Protein AF-A0A1A8GAD0-F1 (afdb_monomer)

InterPro domains:
  IPR016054 Ly-6 antigen/uPA receptor-like [SM00134] (19-88)
  IPR045860 Snake toxin-like superfamily [G3DSA:2.10.60.10] (18-79)
  IPR045860 Snake toxin-like superfamily [SSF57302] (19-77)

Solvent-accessible surface area (backbone atoms only — not comparable to full-atom values): 5494 Å² total; per-residue (Å²): 114,70,67,61,52,51,51,53,51,51,56,52,50,48,63,74,61,42,57,35,20,32,44,36,74,38,97,71,34,76,44,70,44,62,35,58,89,82,27,69,20,19,26,33,37,72,58,98,90,34,43,34,30,32,65,33,33,65,92,71,59,45,86,87,42,45,66,40,75,50,70,44,63,51,48,65,62,82,69,60,72,67,58,57,51,50,52,52,51,54,55,51,55,63,73,76,104

Organism: NCBI:txid1143690

Mean predicted aligned error: 9.72 Å

Secondary structure (DSSP, 8-state):
-HHHHHHHHHHHHHHHT--EEE-EESS----EEEPPTT--EEEEEEETTEEEEEEE-GGG--TT-EEE-STTTT------HHHHHHHHHHHHHHH--

Radius of gyration: 17.12 Å; Cα contacts (8 Å, |Δi|>4): 150; chains: 1; bounding box: 45×35×42 Å

Structure (mmCIF, N/CA/C/O backbone):
data_AF-A0A1A8GAD0-F1
#
_entry.id   AF-A0A1A8GAD0-F1
#
loop_
_atom_site.group_PDB
_atom_site.id
_atom_site.type_symbol
_atom_site.label_atom_id
_atom_site.label_alt_id
_atom_site.label_comp_id
_atom_site.label_asym_id
_atom_site.label_entity_id
_atom_site.label_seq_id
_atom_site.pdbx_PDB_ins_code
_atom_site.Cartn_x
_atom_site.Cartn_y
_atom_site.Cartn_z
_atom_site.occupancy
_atom_site.B_iso_or_equiv
_atom_site.auth_seq_id
_atom_site.auth_comp_id
_atom_site.auth_asym_id
_atom_site.auth_atom_id
_atom_site.pdbx_PD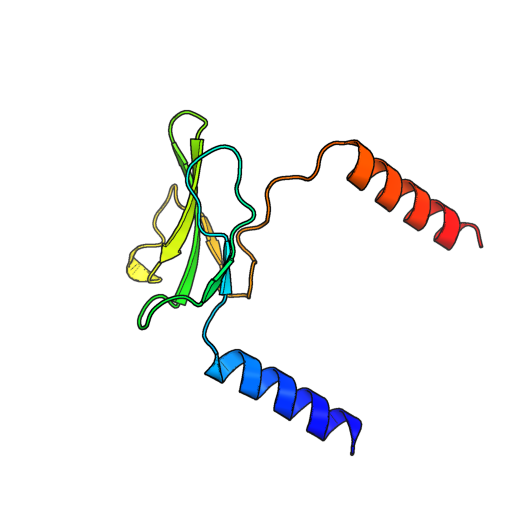B_model_num
ATOM 1 N N . MET A 1 1 ? 24.472 20.134 4.480 1.00 59.19 1 MET A N 1
ATOM 2 C CA . MET A 1 1 ? 25.030 19.122 3.552 1.00 59.19 1 MET A CA 1
ATOM 3 C C . MET A 1 1 ? 24.845 17.685 4.040 1.00 59.19 1 MET A C 1
ATOM 5 O O . MET A 1 1 ? 24.463 16.855 3.232 1.00 59.19 1 MET A O 1
ATOM 9 N N . HIS A 1 2 ? 25.049 17.377 5.330 1.00 60.94 2 HIS A N 1
ATOM 10 C CA . HIS A 1 2 ? 24.932 15.999 5.847 1.00 60.94 2 HIS A CA 1
ATOM 11 C C . HIS A 1 2 ? 23.482 15.460 5.871 1.00 60.94 2 HIS A C 1
ATOM 13 O O . HIS A 1 2 ? 23.231 14.344 5.434 1.00 60.94 2 HIS A O 1
ATOM 19 N N . LEU A 1 3 ? 22.510 16.284 6.291 1.00 68.56 3 LEU A N 1
ATOM 20 C CA . LEU A 1 3 ? 21.079 15.925 6.313 1.00 68.56 3 LEU A CA 1
ATOM 21 C C . LEU A 1 3 ? 20.494 15.683 4.913 1.00 68.56 3 LEU A C 1
ATOM 23 O O . LEU A 1 3 ? 19.748 14.730 4.722 1.00 68.56 3 LEU A O 1
ATOM 27 N N . CYS A 1 4 ? 20.871 16.504 3.926 1.00 72.25 4 CYS A N 1
ATOM 28 C CA . CYS A 1 4 ? 20.418 16.333 2.543 1.00 72.25 4 CYS A CA 1
ATOM 29 C C . CYS A 1 4 ? 20.939 15.023 1.937 1.00 72.25 4 CYS A C 1
ATOM 31 O O . CYS A 1 4 ? 20.199 14.347 1.236 1.00 72.25 4 CYS A O 1
ATOM 33 N N . GLY A 1 5 ? 22.185 14.643 2.246 1.00 73.06 5 GLY A N 1
ATOM 34 C CA . GLY A 1 5 ? 22.752 13.363 1.815 1.00 73.06 5 GLY A CA 1
ATOM 35 C C . GLY A 1 5 ? 22.006 12.163 2.402 1.00 73.06 5 GLY A C 1
ATOM 36 O O . GLY A 1 5 ? 21.663 11.247 1.665 1.00 73.06 5 GLY A O 1
ATOM 37 N N . VAL A 1 6 ? 21.686 12.196 3.702 1.00 75.81 6 VAL A N 1
ATOM 38 C CA . VAL A 1 6 ? 20.914 11.133 4.375 1.00 75.81 6 VAL A CA 1
ATOM 39 C C . VAL A 1 6 ? 19.485 11.037 3.830 1.00 75.81 6 VAL A C 1
ATOM 41 O O . VAL A 1 6 ? 19.016 9.931 3.577 1.00 75.81 6 VAL A O 1
ATOM 44 N N . LEU A 1 7 ? 18.808 12.168 3.589 1.00 73.69 7 LEU A N 1
ATOM 45 C CA . LEU A 1 7 ? 17.462 12.170 3.000 1.00 73.69 7 LEU A CA 1
ATOM 46 C C . LEU A 1 7 ? 17.451 11.560 1.596 1.00 73.69 7 LEU A C 1
ATOM 48 O O . LEU A 1 7 ? 16.590 10.742 1.300 1.00 73.69 7 LEU A O 1
ATOM 52 N N . VAL A 1 8 ? 18.414 11.931 0.749 1.00 72.50 8 VAL A N 1
ATOM 53 C CA . VAL A 1 8 ? 18.544 11.373 -0.605 1.00 72.50 8 VAL A CA 1
ATOM 54 C C . VAL A 1 8 ? 18.845 9.872 -0.554 1.00 72.50 8 VAL A C 1
ATOM 56 O O . VAL A 1 8 ? 18.301 9.108 -1.347 1.00 72.50 8 VAL A O 1
ATOM 59 N N . LEU A 1 9 ? 19.669 9.420 0.396 1.00 69.44 9 LEU A N 1
ATOM 60 C CA . LEU A 1 9 ? 19.958 7.995 0.572 1.00 69.44 9 LEU A CA 1
ATOM 61 C C . LEU A 1 9 ? 18.712 7.204 0.998 1.00 69.44 9 LEU A C 1
ATOM 63 O O . LEU A 1 9 ? 18.467 6.116 0.492 1.00 69.44 9 LEU A O 1
ATOM 67 N N . LEU A 1 10 ? 17.908 7.760 1.907 1.00 66.38 10 LEU A N 1
ATOM 68 C CA . LEU A 1 10 ? 16.671 7.137 2.378 1.00 66.38 10 LEU A CA 1
ATOM 69 C C . LEU A 1 10 ? 15.619 7.054 1.266 1.00 66.38 10 LEU A C 1
ATOM 71 O O . LEU A 1 10 ? 15.039 5.992 1.071 1.00 66.38 10 LEU A O 1
ATOM 75 N N . THR A 1 11 ? 15.407 8.127 0.496 1.00 63.75 11 THR A N 1
ATOM 76 C CA . THR A 1 11 ? 14.418 8.127 -0.597 1.00 63.75 11 THR A CA 1
ATOM 77 C C . THR A 1 11 ? 14.815 7.193 -1.738 1.00 63.75 11 THR A C 1
ATOM 79 O O . THR A 1 11 ? 13.965 6.499 -2.295 1.00 63.75 11 THR A O 1
ATOM 82 N N . THR A 1 12 ? 16.106 7.129 -2.074 1.00 62.59 12 THR A N 1
ATOM 83 C CA . THR A 1 12 ? 16.618 6.208 -3.103 1.00 62.59 12 THR A CA 1
ATOM 84 C C . THR A 1 12 ? 16.577 4.750 -2.655 1.00 62.59 12 THR A C 1
ATOM 86 O O . THR A 1 12 ? 16.222 3.884 -3.453 1.00 62.59 12 THR A O 1
ATOM 89 N N . LEU A 1 13 ? 16.869 4.469 -1.382 1.00 61.25 13 LEU A N 1
ATOM 90 C CA . LEU A 1 13 ? 16.757 3.126 -0.817 1.00 61.25 13 LEU A CA 1
ATOM 91 C C . LEU A 1 13 ? 15.298 2.650 -0.781 1.00 61.25 13 LEU A C 1
ATOM 93 O O . LEU A 1 13 ? 15.034 1.499 -1.118 1.00 61.25 13 LEU A O 1
ATOM 97 N N . SER A 1 14 ? 14.351 3.537 -0.457 1.00 62.34 14 SER A N 1
ATOM 98 C CA . SER A 1 14 ? 12.914 3.248 -0.550 1.00 62.34 14 SER A CA 1
ATOM 99 C C . SER A 1 14 ? 12.491 2.884 -1.976 1.00 62.34 14 SER A C 1
ATOM 101 O O . SER A 1 14 ? 11.805 1.887 -2.168 1.00 62.34 14 SER A O 1
ATOM 103 N N . ALA A 1 15 ? 12.959 3.620 -2.992 1.00 61.81 15 ALA A N 1
ATOM 104 C CA . ALA A 1 15 ? 12.651 3.308 -4.390 1.00 61.81 15 ALA A CA 1
ATOM 105 C C . ALA A 1 15 ? 13.248 1.963 -4.857 1.00 61.81 15 ALA A C 1
ATOM 107 O O . ALA A 1 1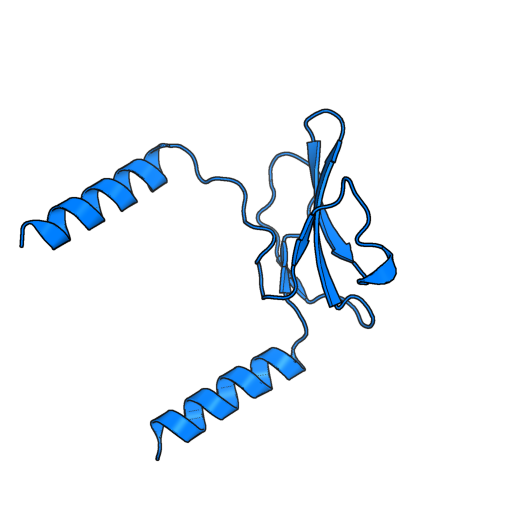5 ? 12.625 1.252 -5.644 1.00 61.81 15 ALA A O 1
ATOM 108 N N . ALA A 1 16 ? 14.433 1.590 -4.362 1.00 63.38 16 ALA A N 1
ATOM 109 C CA . ALA A 1 16 ? 15.087 0.322 -4.697 1.00 63.38 16 ALA A CA 1
ATOM 110 C C . ALA A 1 16 ? 14.408 -0.906 -4.062 1.00 63.38 16 ALA A C 1
ATOM 112 O O . ALA A 1 16 ? 14.533 -2.014 -4.582 1.00 63.38 16 ALA A O 1
ATOM 113 N N . LEU A 1 17 ? 13.697 -0.716 -2.948 1.00 75.75 17 LEU A N 1
ATOM 114 C CA . LEU A 1 17 ? 13.005 -1.777 -2.211 1.00 75.75 17 LEU A CA 1
ATOM 115 C C . LEU A 1 17 ? 11.568 -2.020 -2.693 1.00 75.75 17 LEU A C 1
ATOM 117 O O . LEU A 1 17 ? 10.909 -2.902 -2.148 1.00 75.75 17 LEU A O 1
ATOM 121 N N . GLY A 1 18 ? 11.109 -1.290 -3.716 1.00 87.12 18 GLY A N 1
ATOM 122 C CA . GLY A 1 18 ? 9.766 -1.413 -4.284 1.00 87.12 18 GLY A CA 1
ATOM 123 C C . GLY A 1 18 ? 8.664 -0.833 -3.392 1.00 87.12 18 GLY A C 1
ATOM 124 O O . GLY A 1 18 ? 8.850 -0.615 -2.197 1.00 87.12 18 GLY A O 1
ATOM 125 N N . LEU A 1 19 ? 7.496 -0.589 -3.994 1.00 93.56 19 LEU A N 1
ATOM 126 C CA . LEU A 1 19 ? 6.310 -0.087 -3.297 1.00 93.56 19 LEU A CA 1
ATOM 127 C C . LEU A 1 19 ? 5.863 -1.085 -2.222 1.00 93.56 19 LEU A C 1
ATOM 129 O O . LEU A 1 19 ? 5.748 -2.277 -2.501 1.00 93.56 19 LEU A O 1
ATOM 133 N N . ARG A 1 20 ? 5.583 -0.623 -1.005 1.00 95.00 20 ARG A N 1
ATOM 134 C CA . ARG A 1 20 ? 5.050 -1.460 0.079 1.00 95.00 20 ARG A CA 1
ATOM 135 C C . ARG A 1 20 ? 3.563 -1.210 0.262 1.00 95.00 20 ARG A C 1
ATOM 137 O O . ARG A 1 20 ? 3.153 -0.066 0.386 1.00 95.00 20 ARG A O 1
ATOM 144 N N . CYS A 1 21 ? 2.756 -2.259 0.374 1.00 95.81 21 CYS A N 1
ATOM 145 C CA . CYS A 1 21 ? 1.303 -2.136 0.540 1.00 95.81 21 CYS A CA 1
ATOM 146 C C . CYS A 1 21 ? 0.784 -3.053 1.644 1.00 95.81 21 CYS A C 1
ATOM 148 O O . CYS A 1 21 ? 1.417 -4.058 1.970 1.00 95.81 21 CYS A O 1
ATOM 150 N N . TYR A 1 22 ? -0.396 -2.747 2.189 1.00 95.44 22 TYR A N 1
ATOM 151 C CA . TYR A 1 22 ? -1.147 -3.736 2.960 1.00 95.44 22 TYR A CA 1
ATOM 152 C C . TYR A 1 22 ? -1.709 -4.814 2.025 1.00 95.44 22 TYR A C 1
ATOM 154 O O . TYR A 1 22 ? -2.265 -4.480 0.976 1.00 95.44 22 TYR A O 1
ATOM 162 N N . VAL A 1 23 ? -1.580 -6.089 2.404 1.00 93.75 23 VAL A N 1
ATOM 163 C CA . VAL A 1 23 ? -2.070 -7.245 1.636 1.00 93.75 23 VAL A CA 1
ATOM 164 C C . VAL A 1 23 ? -2.865 -8.172 2.545 1.00 93.75 23 VAL A C 1
ATOM 166 O O . VAL A 1 23 ? -2.373 -8.606 3.586 1.00 93.75 23 VAL A O 1
ATOM 169 N N . CYS A 1 24 ? -4.117 -8.452 2.188 1.00 92.94 24 CYS A N 1
ATOM 170 C CA . CYS A 1 24 ? -5.033 -9.206 3.043 1.00 92.94 24 CYS A CA 1
ATOM 171 C C . CYS A 1 24 ? -6.364 -9.514 2.349 1.00 92.94 24 CYS A C 1
ATOM 173 O O . CYS A 1 24 ? -6.748 -8.882 1.364 1.00 92.94 24 CYS A O 1
ATOM 175 N N . SER A 1 25 ? -7.100 -10.447 2.951 1.00 89.81 25 SER A N 1
ATOM 176 C CA . SER A 1 25 ? -8.517 -10.691 2.702 1.00 89.81 25 SER A CA 1
ATOM 177 C C . SER A 1 25 ? -9.216 -10.869 4.053 1.00 89.81 25 SER A C 1
ATOM 179 O O . SER A 1 25 ? -8.813 -11.721 4.849 1.00 89.81 25 SER A O 1
ATOM 181 N N . GLY A 1 26 ? -10.224 -10.043 4.341 1.00 83.56 26 GLY A N 1
ATOM 182 C CA . GLY A 1 26 ? -10.995 -10.099 5.586 1.00 83.56 26 GLY A CA 1
ATOM 183 C C . GLY A 1 26 ? -10.532 -9.141 6.683 1.00 83.56 26 GLY A C 1
ATOM 184 O O . GLY A 1 26 ? -9.746 -8.227 6.465 1.00 83.56 26 GLY A O 1
ATOM 185 N N . ALA A 1 27 ? -11.047 -9.358 7.895 1.00 71.81 27 ALA A N 1
ATOM 186 C CA . ALA A 1 27 ? -11.026 -8.378 8.987 1.00 71.81 27 ALA A CA 1
ATOM 187 C C . ALA A 1 27 ? -9.640 -8.064 9.590 1.00 71.81 27 ALA A C 1
ATOM 189 O O . ALA A 1 27 ? -9.511 -7.139 10.386 1.00 71.81 27 ALA A O 1
ATOM 190 N N . LYS A 1 28 ? -8.594 -8.837 9.270 1.00 80.19 28 LYS A N 1
ATOM 191 C CA . LYS A 1 28 ? -7.240 -8.624 9.807 1.00 80.19 28 LYS A CA 1
ATOM 192 C C . LYS A 1 28 ? -6.300 -8.141 8.704 1.00 80.19 28 LYS A C 1
ATOM 194 O O . LYS A 1 28 ? -5.505 -8.907 8.167 1.00 80.19 28 LYS A O 1
ATOM 199 N N . CYS A 1 29 ? -6.383 -6.853 8.395 1.00 80.12 29 CYS A N 1
ATOM 200 C CA . CYS A 1 29 ? -5.642 -6.205 7.312 1.00 80.12 29 CYS A CA 1
ATOM 201 C C . CYS A 1 29 ? -4.465 -5.358 7.836 1.00 80.12 29 CYS A C 1
ATOM 203 O O . CYS A 1 29 ? -4.431 -4.143 7.666 1.00 80.12 29 CYS A O 1
ATOM 205 N N . ASN A 1 30 ? -3.488 -6.019 8.472 1.00 84.44 30 ASN A N 1
ATOM 206 C CA . ASN A 1 30 ? -2.259 -5.379 8.977 1.00 84.44 30 ASN A CA 1
ATOM 207 C C . ASN A 1 30 ? -0.971 -5.938 8.350 1.00 84.44 30 ASN A C 1
ATOM 209 O O . ASN A 1 30 ? 0.116 -5.442 8.644 1.00 84.44 30 ASN A O 1
ATOM 213 N N . ASN A 1 31 ? -1.069 -6.978 7.518 1.00 90.69 31 ASN A N 1
ATOM 214 C CA . ASN A 1 31 ? 0.097 -7.550 6.855 1.00 90.69 31 ASN A CA 1
ATOM 215 C C . ASN A 1 31 ? 0.564 -6.603 5.754 1.00 90.69 31 ASN A C 1
ATOM 217 O O . ASN A 1 31 ? -0.251 -6.115 4.973 1.00 90.69 31 ASN A O 1
ATOM 221 N N . THR A 1 32 ? 1.870 -6.363 5.697 1.00 94.44 32 THR A N 1
ATOM 222 C CA . THR A 1 32 ? 2.492 -5.533 4.665 1.00 94.44 32 THR A CA 1
ATOM 223 C C . THR A 1 32 ? 3.435 -6.369 3.832 1.00 94.44 32 THR A C 1
ATOM 225 O O . THR A 1 32 ? 4.213 -7.136 4.400 1.00 94.44 32 THR A O 1
ATOM 228 N N . GLU A 1 33 ? 3.456 -6.143 2.529 1.00 93.81 33 GLU A N 1
ATOM 229 C CA . GLU A 1 33 ? 4.389 -6.800 1.619 1.00 93.81 33 GLU A CA 1
ATOM 230 C C . GLU A 1 33 ? 4.992 -5.776 0.657 1.00 93.81 33 GLU A C 1
ATOM 232 O O . GLU A 1 33 ? 4.384 -4.744 0.361 1.00 93.81 33 GLU A O 1
ATOM 237 N N . THR A 1 34 ? 6.211 -6.049 0.198 1.00 95.81 34 THR A N 1
ATOM 238 C CA . THR A 1 34 ? 6.790 -5.353 -0.952 1.00 95.81 34 THR A CA 1
ATOM 239 C C . THR A 1 34 ? 6.124 -5.887 -2.212 1.00 95.81 34 THR A C 1
ATOM 241 O O . THR A 1 34 ? 6.095 -7.099 -2.430 1.00 95.81 34 THR A O 1
ATOM 244 N N . CYS A 1 35 ? 5.608 -4.993 -3.046 1.00 95.12 35 CYS A N 1
ATOM 245 C CA . CYS A 1 35 ? 4.951 -5.366 -4.281 1.00 95.12 35 CYS A CA 1
ATOM 246 C C . CYS A 1 35 ? 5.911 -6.074 -5.241 1.00 95.12 35 CYS A C 1
ATOM 248 O O . CYS A 1 35 ? 7.069 -5.664 -5.386 1.00 95.12 35 CYS A O 1
ATOM 250 N N . PRO A 1 36 ? 5.439 -7.129 -5.927 1.00 92.88 36 PRO A N 1
ATOM 251 C CA . PRO A 1 36 ? 6.236 -7.793 -6.940 1.00 92.88 36 PRO A CA 1
ATOM 252 C C . PRO A 1 36 ? 6.500 -6.844 -8.120 1.00 92.88 36 PRO A C 1
ATOM 254 O O . PRO A 1 36 ? 5.801 -5.836 -8.288 1.00 92.88 36 PRO A O 1
ATOM 257 N N . PRO A 1 37 ? 7.472 -7.176 -8.989 1.00 89.69 37 PRO A N 1
ATOM 258 C CA . PRO A 1 37 ? 7.686 -6.439 -10.227 1.00 89.69 37 PRO A CA 1
ATOM 259 C C . PRO A 1 37 ? 6.376 -6.238 -11.003 1.00 89.69 37 PRO A C 1
ATOM 261 O O . PRO A 1 37 ? 5.504 -7.107 -10.999 1.00 89.69 37 PRO A O 1
ATOM 264 N N . PHE A 1 38 ? 6.255 -5.097 -11.686 1.00 88.00 38 PHE A N 1
ATOM 265 C CA . PHE A 1 38 ? 5.079 -4.692 -12.477 1.00 88.00 38 PHE A CA 1
ATOM 266 C C . PHE A 1 38 ? 3.812 -4.332 -11.684 1.00 88.00 38 PHE A C 1
ATOM 268 O O . PHE A 1 38 ? 2.819 -3.949 -12.298 1.00 88.00 38 PHE A O 1
ATOM 275 N N . SER A 1 39 ? 3.836 -4.400 -10.350 1.00 94.75 39 SER A N 1
ATOM 276 C CA . SER A 1 39 ? 2.766 -3.863 -9.502 1.00 94.75 39 SER A CA 1
ATOM 277 C C . SER A 1 39 ? 3.190 -2.519 -8.916 1.00 94.75 39 SER A C 1
ATOM 279 O O . SER A 1 39 ? 4.018 -2.465 -8.010 1.00 94.75 39 SER A O 1
ATOM 281 N N . ASP A 1 40 ? 2.646 -1.434 -9.464 1.00 95.00 40 ASP A N 1
ATOM 282 C CA . ASP A 1 40 ? 3.006 -0.051 -9.133 1.00 95.00 40 ASP A CA 1
ATOM 283 C C . ASP A 1 40 ? 1.916 0.692 -8.343 1.00 95.00 40 ASP A C 1
ATOM 285 O O . ASP A 1 40 ? 2.017 1.902 -8.142 1.00 95.00 40 ASP A O 1
ATOM 289 N N . ARG A 1 41 ? 0.865 -0.012 -7.908 1.00 97.19 41 ARG A N 1
ATOM 290 C CA . ARG A 1 41 ? -0.224 0.540 -7.098 1.00 97.19 41 ARG A CA 1
ATOM 291 C C . ARG A 1 41 ? -0.521 -0.346 -5.896 1.00 97.19 41 ARG A C 1
ATOM 293 O O . ARG A 1 41 ? -0.631 -1.565 -6.018 1.00 97.19 41 ARG A O 1
ATOM 300 N N . CYS A 1 42 ? -0.754 0.278 -4.749 1.00 97.31 42 CYS A N 1
ATOM 301 C CA . CYS A 1 42 ? -1.510 -0.338 -3.672 1.00 97.31 42 CYS A CA 1
ATOM 302 C C . CYS A 1 42 ? -2.994 -0.225 -3.984 1.00 97.31 42 CYS A C 1
ATOM 304 O O . CYS A 1 42 ? -3.435 0.810 -4.478 1.00 97.31 42 CYS A O 1
ATOM 306 N N . ALA A 1 43 ? -3.770 -1.245 -3.637 1.00 97.00 43 ALA A N 1
ATOM 307 C CA . ALA A 1 43 ? -5.202 -1.261 -3.869 1.00 97.00 43 ALA A CA 1
ATOM 308 C C . ALA A 1 43 ? -6.001 -1.664 -2.632 1.00 97.00 43 ALA A C 1
ATOM 310 O O . ALA A 1 43 ? -5.502 -2.359 -1.740 1.00 97.00 43 ALA A O 1
ATOM 311 N N . SER A 1 44 ? -7.261 -1.239 -2.616 1.00 95.19 44 SER A N 1
ATOM 312 C CA . SER A 1 44 ? -8.273 -1.619 -1.640 1.00 95.19 44 SER A CA 1
ATOM 313 C C . SER A 1 44 ? -9.624 -1.738 -2.342 1.00 95.19 44 SER A C 1
ATOM 315 O O . SER A 1 44 ? -10.029 -0.842 -3.082 1.00 95.19 44 SER A O 1
ATOM 317 N N . ALA A 1 45 ? -10.331 -2.830 -2.084 1.00 94.19 45 ALA A N 1
ATOM 318 C CA . ALA A 1 45 ? -11.701 -3.046 -2.525 1.00 94.19 45 ALA A CA 1
ATOM 319 C C . ALA A 1 45 ? -12.508 -3.685 -1.394 1.00 94.19 45 ALA A C 1
ATOM 321 O O . ALA A 1 45 ? -11.946 -4.344 -0.519 1.00 94.19 45 ALA A O 1
ATOM 322 N N . GLU A 1 46 ? -13.820 -3.494 -1.425 1.00 91.88 46 GLU A N 1
ATOM 323 C CA . GLU A 1 46 ? -14.754 -4.155 -0.522 1.00 91.88 46 GLU A CA 1
ATOM 324 C C . GLU A 1 46 ? -15.729 -4.980 -1.358 1.00 91.88 46 GLU A C 1
ATOM 326 O O . GLU A 1 46 ? -16.364 -4.464 -2.280 1.00 91.88 46 GLU A O 1
ATOM 331 N N . VAL A 1 47 ? -15.817 -6.273 -1.059 1.00 88.31 47 VAL A N 1
ATOM 332 C CA . VAL A 1 47 ? -16.725 -7.207 -1.727 1.00 88.31 47 VAL A CA 1
ATOM 333 C C . VAL A 1 47 ? -17.540 -7.890 -0.641 1.00 88.31 47 VAL A C 1
ATOM 335 O O . VAL A 1 47 ? -16.972 -8.554 0.217 1.00 88.31 47 VAL A O 1
ATOM 338 N N . GLU A 1 48 ? -18.858 -7.688 -0.641 1.00 89.50 48 GLU A N 1
ATOM 339 C CA . GLU A 1 48 ? -19.772 -8.273 0.360 1.00 89.50 48 GLU A CA 1
ATOM 340 C C . GLU A 1 48 ? -19.375 -7.973 1.825 1.00 89.50 48 GLU A C 1
ATOM 342 O O . GLU A 1 48 ? -19.507 -8.819 2.708 1.00 89.50 48 GLU A O 1
ATOM 347 N N . GLY A 1 49 ? -18.863 -6.767 2.103 1.00 87.00 49 GLY A N 1
ATOM 348 C CA . GLY A 1 49 ? -18.396 -6.380 3.443 1.00 87.00 49 GLY A CA 1
ATOM 349 C C . GLY A 1 49 ? -17.009 -6.916 3.814 1.00 87.00 49 GLY A C 1
ATOM 350 O O . GLY A 1 49 ? -16.536 -6.697 4.928 1.00 87.00 49 GLY A O 1
ATOM 351 N N . ILE A 1 50 ? -16.339 -7.621 2.898 1.00 88.56 50 ILE A N 1
ATOM 352 C CA . ILE A 1 50 ? -14.983 -8.136 3.076 1.00 88.56 50 ILE A CA 1
ATOM 353 C C . ILE A 1 50 ? -14.004 -7.186 2.394 1.00 88.56 50 ILE A C 1
ATOM 355 O O . ILE A 1 50 ? -14.002 -7.036 1.170 1.00 88.56 50 ILE A O 1
ATOM 359 N N . VAL A 1 51 ? -13.132 -6.577 3.196 1.00 91.12 51 VAL A N 1
ATOM 360 C CA . VAL A 1 51 ? -12.026 -5.757 2.696 1.00 91.12 51 VAL A CA 1
ATOM 361 C C . VAL A 1 51 ? -10.939 -6.661 2.120 1.00 91.12 51 VAL A C 1
ATOM 363 O O . VAL A 1 51 ? -10.485 -7.619 2.754 1.00 91.12 51 VAL A O 1
ATOM 366 N N . VAL A 1 52 ? -10.507 -6.337 0.906 1.00 93.56 52 VAL A N 1
ATOM 367 C CA . VAL A 1 52 ? -9.375 -6.961 0.225 1.00 93.56 52 VAL A CA 1
ATOM 368 C C . VAL A 1 52 ? -8.382 -5.872 -0.139 1.00 93.56 52 VAL A C 1
ATOM 370 O O . VAL A 1 52 ? -8.733 -4.880 -0.781 1.00 93.56 52 VAL A O 1
ATOM 373 N N . LYS A 1 53 ? -7.126 -6.066 0.258 1.00 95.62 53 LYS A N 1
ATOM 374 C CA . LYS A 1 53 ? -6.020 -5.170 -0.084 1.00 95.62 53 LYS A CA 1
ATOM 375 C C . LYS A 1 53 ? -4.920 -5.961 -0.765 1.00 95.62 53 LYS A C 1
ATOM 377 O O . LYS A 1 53 ? -4.679 -7.117 -0.420 1.00 95.62 53 LYS A O 1
ATOM 382 N N . SER A 1 54 ? -4.284 -5.359 -1.760 1.00 95.56 54 SER A N 1
ATOM 383 C CA . SER A 1 54 ? -3.256 -6.027 -2.559 1.00 95.56 54 SER A CA 1
ATOM 384 C C . SER A 1 54 ? -2.364 -5.028 -3.293 1.00 95.56 54 SER A C 1
ATOM 386 O O . SER A 1 54 ? -2.627 -3.823 -3.298 1.00 95.56 54 SER A O 1
ATOM 388 N N . CYS A 1 55 ? -1.309 -5.550 -3.911 1.00 96.81 55 CYS A N 1
ATOM 389 C CA . CYS A 1 55 ? -0.543 -4.868 -4.945 1.00 96.81 55 CYS A CA 1
ATOM 390 C C . CYS A 1 55 ? -1.181 -5.125 -6.315 1.00 96.81 55 CYS A C 1
ATOM 392 O O . CYS A 1 55 ? -1.537 -6.262 -6.624 1.00 96.81 55 CYS A O 1
ATOM 394 N N . LEU A 1 56 ? -1.291 -4.089 -7.143 1.00 96.75 56 LEU A N 1
ATOM 395 C CA . LEU A 1 56 ? -1.849 -4.158 -8.491 1.00 96.75 56 LEU A CA 1
ATOM 396 C C . LEU A 1 56 ? -1.014 -3.336 -9.473 1.00 96.75 56 LEU A C 1
ATOM 398 O O . LEU A 1 56 ? -0.322 -2.388 -9.102 1.00 96.75 56 LEU A O 1
ATOM 402 N N . ALA A 1 57 ? -1.107 -3.698 -10.749 1.00 96.75 57 ALA A N 1
ATOM 403 C CA . ALA A 1 57 ? -0.664 -2.837 -11.836 1.00 96.75 57 ALA A CA 1
ATOM 404 C C . ALA A 1 57 ? -1.686 -1.713 -12.053 1.00 96.75 57 ALA A C 1
ATOM 406 O O . ALA A 1 57 ? -2.893 -1.942 -11.958 1.00 96.75 57 ALA A O 1
ATOM 407 N N . ASN A 1 58 ? -1.225 -0.523 -12.431 1.00 96.00 58 ASN A N 1
ATOM 408 C CA . ASN A 1 58 ? -2.090 0.622 -12.711 1.00 96.00 58 ASN A CA 1
ATOM 409 C C . ASN A 1 58 ? -3.189 0.330 -13.751 1.00 96.00 58 ASN A C 1
ATOM 411 O O . ASN A 1 58 ? -4.289 0.861 -13.648 1.00 96.00 58 ASN A O 1
ATOM 415 N N . SER A 1 59 ? -2.936 -0.558 -14.717 1.00 96.19 59 SER A N 1
ATOM 416 C CA . SER A 1 59 ? -3.931 -0.980 -15.718 1.00 96.19 59 SER A CA 1
ATOM 417 C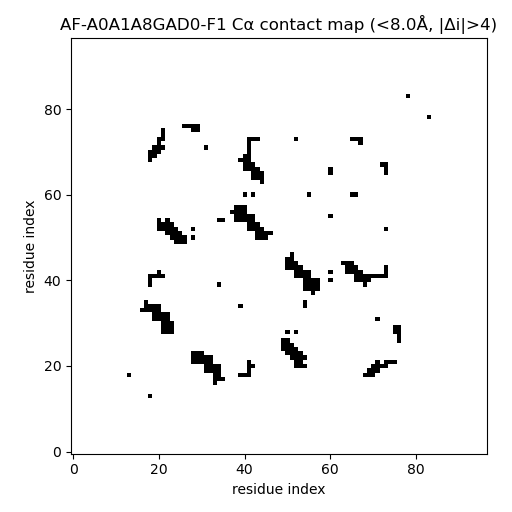 C . SER A 1 59 ? -5.139 -1.720 -15.134 1.00 96.19 59 SER A C 1
ATOM 419 O O . SER A 1 59 ? -6.188 -1.768 -15.770 1.00 96.19 59 SER A O 1
ATOM 421 N N . LEU A 1 60 ? -4.997 -2.295 -13.940 1.00 95.62 60 LEU A N 1
ATOM 422 C CA . LEU A 1 60 ? -6.055 -2.989 -13.211 1.00 95.62 60 LEU A CA 1
ATOM 423 C C . LEU A 1 60 ? -6.714 -2.090 -12.155 1.00 95.62 60 LEU A C 1
ATOM 425 O O . LEU A 1 60 ? -7.625 -2.532 -11.456 1.00 95.62 60 LEU A O 1
ATOM 429 N N . CYS A 1 61 ? -6.281 -0.830 -12.045 1.00 95.62 61 CYS A N 1
ATOM 430 C CA . CYS A 1 61 ? -6.918 0.156 -11.187 1.00 95.62 61 CYS A CA 1
ATOM 431 C C . CYS A 1 61 ? -8.205 0.683 -11.833 1.00 95.62 61 CYS A C 1
ATOM 433 O O . CYS A 1 61 ? -8.244 1.757 -12.433 1.00 95.62 61 CYS A O 1
ATOM 435 N N . ILE A 1 62 ? -9.260 -0.122 -11.755 1.00 95.69 62 ILE A N 1
ATOM 436 C CA . ILE A 1 62 ? -10.561 0.155 -12.358 1.00 95.69 62 ILE A CA 1
ATOM 437 C C . ILE A 1 62 ? -11.613 0.107 -11.253 1.00 95.69 62 ILE A C 1
ATOM 439 O O . ILE A 1 62 ? -11.586 -0.776 -10.395 1.00 95.69 62 ILE A O 1
ATOM 443 N N . SER A 1 63 ? -12.559 1.048 -11.271 1.00 92.62 63 SER A N 1
ATOM 444 C CA . SER A 1 63 ? -13.664 1.070 -10.311 1.00 92.62 63 SER A CA 1
ATOM 445 C C . SER A 1 63 ? -14.389 -0.287 -10.257 1.00 92.62 63 SER A C 1
ATOM 447 O O . SER A 1 63 ? -14.648 -0.873 -11.311 1.00 92.62 63 SER A O 1
ATOM 449 N N . PRO A 1 64 ? -14.735 -0.791 -9.056 1.00 92.12 64 PRO A N 1
ATOM 450 C CA . PRO A 1 64 ? -14.760 -0.099 -7.759 1.00 92.12 64 PRO A CA 1
ATOM 451 C C . PRO A 1 64 ? -13.449 -0.161 -6.947 1.00 92.12 64 PRO A C 1
ATOM 453 O O . PRO A 1 64 ? -13.453 0.183 -5.768 1.00 92.12 64 PRO A O 1
ATOM 456 N N . VAL A 1 65 ? -12.331 -0.594 -7.536 1.00 95.81 65 VAL A N 1
ATOM 457 C CA . VAL A 1 65 ? -11.043 -0.683 -6.831 1.00 95.81 65 VAL A CA 1
ATOM 458 C C . VAL A 1 65 ? -10.464 0.717 -6.608 1.00 95.81 65 VAL A C 1
ATOM 460 O O . VAL A 1 65 ? -10.299 1.485 -7.555 1.00 95.81 65 VAL A O 1
ATOM 463 N N . SER A 1 66 ? -10.138 1.046 -5.357 1.00 95.81 66 SER A N 1
ATOM 464 C CA . SER A 1 66 ? -9.374 2.248 -5.011 1.00 95.81 66 SER A CA 1
ATOM 465 C C . SER A 1 66 ? -7.886 1.934 -5.054 1.00 95.81 66 SER A C 1
ATOM 467 O O . SER A 1 66 ? -7.478 0.915 -4.492 1.00 95.81 66 SER A O 1
ATOM 469 N N . CYS A 1 67 ? -7.076 2.792 -5.680 1.00 97.50 67 CYS A N 1
ATOM 470 C CA . CYS A 1 67 ? -5.627 2.612 -5.719 1.00 97.50 67 CYS A CA 1
ATOM 471 C C . CYS A 1 67 ? -4.844 3.899 -5.473 1.00 97.50 67 CYS A C 1
ATOM 473 O O . CYS A 1 67 ? -5.341 5.008 -5.658 1.00 97.50 67 CYS A O 1
ATOM 475 N N . CYS A 1 68 ? -3.589 3.726 -5.071 1.00 97.25 68 CYS A N 1
ATOM 476 C CA . CYS A 1 68 ? -2.642 4.788 -4.749 1.00 97.25 68 CYS A CA 1
ATOM 477 C C . CYS A 1 68 ? -1.198 4.266 -4.907 1.00 97.25 68 CYS A C 1
ATOM 479 O O . CYS A 1 68 ? -0.992 3.060 -5.031 1.00 97.25 68 CYS A O 1
ATOM 481 N N . ASP A 1 69 ? -0.196 5.145 -4.955 1.00 95.62 69 ASP A N 1
ATOM 482 C CA . ASP A 1 69 ? 1.196 4.822 -5.340 1.00 95.62 69 ASP A CA 1
ATOM 483 C C . ASP A 1 69 ? 2.260 5.201 -4.310 1.00 95.62 69 ASP A C 1
ATOM 485 O O . ASP A 1 69 ? 3.447 5.283 -4.622 1.00 95.62 69 ASP A O 1
ATOM 489 N N . GLN A 1 70 ? 1.836 5.421 -3.071 1.00 93.94 70 GLN A N 1
ATOM 490 C CA . GLN A 1 70 ? 2.736 5.667 -1.953 1.00 93.94 70 GLN A CA 1
ATOM 491 C C . GLN A 1 70 ? 2.762 4.461 -1.020 1.00 93.94 70 GLN A C 1
ATOM 493 O O . GLN A 1 70 ? 1.791 3.710 -0.930 1.00 93.94 70 GLN A O 1
ATOM 498 N N . ASP A 1 71 ? 3.862 4.285 -0.294 1.00 93.81 71 ASP A N 1
ATOM 499 C CA . ASP A 1 71 ? 3.974 3.193 0.668 1.00 93.81 71 ASP A CA 1
ATOM 500 C C . ASP A 1 71 ? 2.805 3.209 1.661 1.00 93.81 71 ASP A C 1
ATOM 502 O O . ASP A 1 71 ? 2.507 4.222 2.295 1.00 93.81 71 ASP A O 1
ATOM 506 N N . LEU A 1 72 ? 2.153 2.054 1.807 1.00 93.88 72 LEU A N 1
ATOM 507 C CA . LEU A 1 72 ? 1.078 1.773 2.757 1.00 93.88 72 LEU A CA 1
ATOM 508 C C . LEU A 1 72 ? -0.158 2.678 2.601 1.00 93.88 72 LEU A C 1
ATOM 510 O O . LEU A 1 72 ? -1.018 2.714 3.485 1.00 93.88 72 LEU A O 1
ATOM 514 N N . CYS A 1 73 ? -0.287 3.375 1.469 1.00 95.38 73 CYS A N 1
ATOM 515 C CA . CYS A 1 73 ? -1.358 4.338 1.207 1.00 95.38 73 CYS A CA 1
ATOM 516 C C . CYS A 1 73 ? -2.753 3.703 1.162 1.00 95.38 73 CYS A C 1
ATOM 518 O O . CYS A 1 73 ? -3.751 4.388 1.375 1.00 95.38 73 CYS A O 1
ATOM 520 N N . ASN A 1 74 ? -2.835 2.389 0.929 1.00 94.88 74 ASN A N 1
ATOM 521 C CA . ASN A 1 74 ? -4.096 1.660 0.963 1.00 94.88 74 ASN A CA 1
ATOM 522 C C . ASN A 1 74 ? -4.628 1.441 2.387 1.00 94.88 74 ASN A C 1
ATOM 524 O O . ASN A 1 74 ? -5.697 0.853 2.525 1.00 94.88 74 ASN A O 1
ATOM 528 N N . GLY A 1 75 ? -3.937 1.947 3.414 1.00 89.56 75 GLY A N 1
ATOM 529 C CA . GLY A 1 75 ? -4.423 2.083 4.784 1.00 89.56 75 GLY A CA 1
ATOM 530 C C . GLY A 1 75 ? -4.481 0.768 5.560 1.00 89.56 75 GLY A C 1
ATOM 531 O O . GLY A 1 75 ? -4.900 -0.266 5.036 1.00 89.56 75 GLY A O 1
ATOM 532 N N . ALA A 1 76 ? -4.093 0.822 6.834 1.00 80.12 76 ALA A N 1
ATOM 533 C CA . ALA A 1 76 ? -4.383 -0.252 7.779 1.00 80.12 76 ALA A CA 1
ATOM 534 C C . ALA A 1 76 ? -5.886 -0.287 8.083 1.00 80.12 76 ALA A C 1
ATOM 536 O O . ALA A 1 76 ? -6.599 0.693 7.844 1.00 80.12 76 ALA A O 1
ATOM 537 N N . GLU A 1 77 ? -6.362 -1.380 8.674 1.00 75.00 77 GLU A N 1
ATOM 538 C CA . GLU A 1 77 ? -7.683 -1.353 9.304 1.00 75.00 77 GLU A CA 1
ATOM 539 C C . GLU A 1 77 ? -7.752 -0.243 10.360 1.00 75.00 77 GLU A C 1
ATOM 541 O O . GLU A 1 77 ? -6.781 -0.059 11.110 1.00 75.00 77 GLU A O 1
ATOM 546 N N . PRO A 1 78 ? -8.878 0.494 10.451 1.00 64.19 78 PRO A N 1
ATOM 547 C CA . PRO A 1 78 ? -9.085 1.463 11.511 1.00 64.19 78 PRO A CA 1
ATOM 548 C C . PRO A 1 78 ? -8.838 0.784 12.854 1.00 64.19 78 PRO A C 1
ATOM 550 O O . PRO A 1 78 ? -9.569 -0.111 13.281 1.00 64.19 78 PRO A O 1
ATOM 553 N N . THR A 1 79 ? -7.774 1.200 13.538 1.00 64.12 79 THR A N 1
ATOM 554 C CA . THR A 1 79 ? -7.578 0.784 14.922 1.00 64.12 79 THR A CA 1
ATOM 555 C C . THR A 1 79 ? -8.765 1.331 15.703 1.00 64.12 79 THR A C 1
ATOM 557 O O . THR A 1 79 ? -9.151 2.482 15.494 1.00 64.12 79 THR A O 1
ATOM 560 N N . GLY A 1 80 ? -9.388 0.492 16.533 1.00 67.00 80 GLY A N 1
ATOM 561 C CA . GLY A 1 80 ? -10.682 0.794 17.139 1.00 67.00 80 GLY A CA 1
ATOM 562 C C . GLY A 1 80 ? -10.752 2.155 17.857 1.00 67.00 80 GLY A C 1
ATOM 563 O O . GLY A 1 80 ? -9.723 2.777 18.138 1.00 67.00 80 GLY A O 1
ATOM 564 N N . PRO A 1 81 ? -11.965 2.606 18.223 1.00 68.50 81 PRO A N 1
ATOM 565 C CA . PRO A 1 81 ? -12.258 3.976 18.665 1.00 68.50 81 PRO A CA 1
ATOM 566 C C . PRO A 1 81 ? -11.307 4.565 19.721 1.00 68.50 81 PRO A C 1
ATOM 568 O O . PRO A 1 81 ? -11.089 5.774 19.750 1.00 68.50 81 PRO A O 1
ATOM 571 N N . GLY A 1 82 ? -10.708 3.721 20.569 1.00 75.31 82 GLY A N 1
ATOM 572 C CA . GLY A 1 82 ? -9.758 4.130 21.602 1.00 75.31 82 GLY A CA 1
ATOM 573 C C . GLY A 1 82 ? -8.501 4.836 21.078 1.00 75.31 82 GLY A C 1
ATOM 574 O O . GLY A 1 82 ? -8.086 5.819 21.687 1.00 75.31 82 GLY A O 1
ATOM 575 N N . LEU A 1 83 ? -7.914 4.404 19.951 1.00 74.00 83 LEU 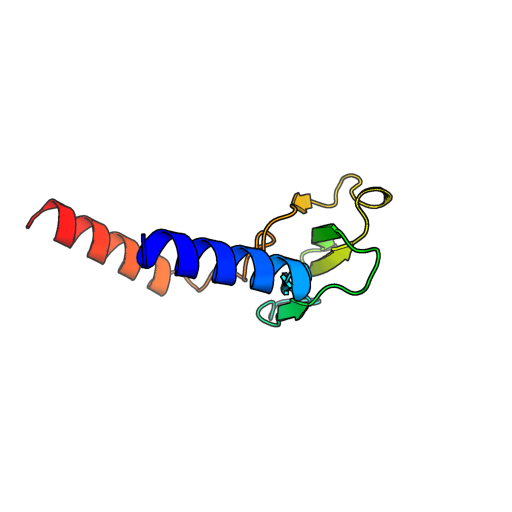A N 1
ATOM 576 C CA . LEU A 1 83 ? -6.706 5.057 19.416 1.00 74.00 83 LEU A CA 1
ATOM 577 C C . LEU A 1 83 ? -7.024 6.449 18.855 1.00 74.00 83 LEU A C 1
ATOM 579 O O . LEU A 1 83 ? -6.271 7.392 19.085 1.00 74.00 83 LEU A O 1
ATOM 583 N N . MET A 1 84 ? -8.165 6.593 18.175 1.00 74.56 84 MET A N 1
ATOM 584 C CA . MET A 1 84 ? -8.635 7.892 17.685 1.00 74.56 84 MET A CA 1
ATOM 585 C C . MET A 1 84 ? -8.908 8.859 18.840 1.00 74.56 84 MET A C 1
ATOM 587 O O . MET A 1 84 ? -8.492 10.013 18.776 1.00 74.56 84 MET A O 1
ATOM 591 N N . LEU A 1 85 ? -9.525 8.387 19.930 1.00 80.12 85 LEU A N 1
ATOM 592 C CA . LEU A 1 85 ? -9.753 9.206 21.125 1.00 80.12 85 LEU A CA 1
ATOM 593 C C . LEU A 1 85 ? -8.437 9.673 21.767 1.00 80.12 85 LEU A C 1
ATOM 595 O O . LEU A 1 85 ? -8.320 10.829 22.170 1.00 80.12 85 LEU A O 1
ATOM 599 N N . LEU A 1 86 ? -7.442 8.784 21.837 1.00 83.25 86 LEU A N 1
ATOM 600 C CA . LEU A 1 86 ? -6.099 9.087 22.339 1.00 83.25 86 LEU A CA 1
ATOM 601 C C . LEU A 1 86 ? -5.393 10.147 21.487 1.00 83.25 86 LEU A C 1
ATOM 603 O O . LEU A 1 86 ? -4.852 11.109 22.033 1.00 83.25 86 LEU A O 1
ATOM 607 N N . LEU A 1 87 ? -5.436 10.005 20.159 1.00 83.38 87 LEU A N 1
ATOM 608 C CA . LEU A 1 87 ? -4.857 10.975 19.230 1.00 83.38 87 LEU A CA 1
ATOM 609 C C . LEU A 1 87 ? -5.532 12.345 19.368 1.00 83.38 87 LEU A C 1
ATOM 611 O O . LEU A 1 87 ? -4.832 13.345 19.530 1.00 83.38 87 LEU A O 1
ATOM 615 N N . LEU A 1 88 ? -6.870 12.395 19.407 1.00 82.19 88 LEU A N 1
ATOM 616 C CA . LEU A 1 88 ? -7.604 13.641 19.654 1.00 82.19 88 LEU A CA 1
ATOM 617 C C . LEU A 1 88 ? -7.223 14.266 21.000 1.00 82.19 88 LEU A C 1
ATOM 619 O O . LEU A 1 88 ? -6.958 15.463 21.063 1.00 82.19 88 LEU A O 1
ATOM 623 N N . SER A 1 89 ? -7.154 13.468 22.067 1.00 82.00 89 SER A N 1
ATOM 624 C CA . SER A 1 89 ? -6.758 13.960 23.387 1.00 82.00 89 SER A CA 1
ATOM 625 C C . SER A 1 89 ? -5.358 14.576 23.351 1.00 82.00 89 SER A C 1
ATOM 627 O O . SER A 1 89 ? -5.166 15.663 23.885 1.00 82.00 89 SER A O 1
ATOM 629 N N . SER A 1 90 ? -4.390 13.923 22.703 1.00 83.44 90 SER A N 1
ATOM 630 C CA . SER A 1 90 ? -3.014 14.427 22.598 1.00 83.44 90 SER A CA 1
ATOM 631 C C . SER A 1 90 ? -2.910 15.727 21.788 1.00 83.44 90 SER A C 1
ATOM 633 O O . SER A 1 90 ? -2.173 16.639 22.168 1.00 83.44 90 SER A O 1
ATOM 635 N N . ALA A 1 91 ? -3.697 15.849 20.715 1.00 83.38 91 ALA A N 1
ATOM 636 C CA . ALA A 1 91 ? -3.768 17.059 19.903 1.00 83.38 91 ALA A CA 1
ATOM 637 C C . ALA A 1 91 ? -4.376 18.230 20.692 1.00 83.38 91 ALA A C 1
ATOM 639 O O . ALA A 1 91 ? -3.893 19.353 20.612 1.00 83.38 91 ALA A O 1
ATOM 640 N N . LEU A 1 92 ? -5.398 17.972 21.512 1.00 85.81 92 LEU A N 1
ATOM 641 C CA . LEU A 1 92 ? -5.970 18.995 22.388 1.00 85.81 92 LEU A CA 1
ATOM 642 C C . LEU A 1 92 ? -4.961 19.439 23.453 1.00 85.81 92 LEU A C 1
ATOM 644 O O . LEU A 1 92 ? -4.728 20.633 23.600 1.00 85.81 92 LEU A O 1
ATOM 648 N N . PHE A 1 93 ? -4.301 18.505 24.144 1.00 82.50 93 PHE A N 1
ATOM 649 C CA . PHE A 1 93 ? -3.283 18.845 25.147 1.00 82.50 93 PHE A CA 1
ATOM 650 C C . PHE A 1 93 ? -2.134 19.689 24.581 1.00 82.50 93 PHE A C 1
ATOM 652 O O . PHE A 1 93 ? -1.658 20.581 25.271 1.00 82.50 93 PHE A O 1
ATOM 659 N N . THR A 1 94 ? -1.710 19.443 23.339 1.00 82.06 94 THR A N 1
ATOM 660 C CA . THR A 1 94 ? -0.651 20.228 22.677 1.00 82.06 94 THR A CA 1
ATOM 661 C C . THR A 1 94 ? -1.100 21.614 22.217 1.00 82.06 94 THR A C 1
ATOM 663 O O . THR A 1 94 ? -0.258 22.493 22.100 1.00 82.06 94 THR A O 1
ATOM 666 N N . LEU A 1 95 ? -2.396 21.837 21.974 1.00 80.44 95 LEU A N 1
ATOM 667 C CA . LEU A 1 95 ? -2.941 23.166 21.660 1.00 80.44 95 LEU A CA 1
ATOM 668 C C . LEU A 1 95 ? -3.153 24.040 22.903 1.00 80.44 95 LEU A C 1
ATOM 670 O O . LEU A 1 95 ? -3.226 25.262 22.783 1.00 80.44 95 LEU A O 1
ATOM 674 N N . PHE A 1 96 ? -3.305 23.420 24.076 1.00 76.56 96 PHE A N 1
ATOM 675 C CA . PHE A 1 96 ? -3.522 24.111 25.351 1.00 76.56 96 PHE A CA 1
ATOM 676 C C . PHE A 1 96 ? -2.249 24.261 26.205 1.00 76.56 96 PHE A C 1
ATOM 678 O O . PHE A 1 96 ? -2.331 24.832 27.294 1.00 76.56 96 PHE A O 1
ATOM 685 N N . LEU A 1 97 ? -1.104 23.755 25.732 1.00 65.50 97 LEU A N 1
ATOM 686 C CA . LEU A 1 97 ? 0.232 23.996 26.293 1.00 65.50 97 LEU A CA 1
ATOM 687 C C . LEU A 1 97 ? 0.950 25.098 25.505 1.00 65.50 97 LEU A C 1
ATOM 689 O O . LEU A 1 97 ? 1.693 25.868 26.151 1.00 65.50 97 LEU A O 1
#

Foldseek 3Di:
DVVVVVVVVVVVVCVVQAAKEFADKADFGPDIDHADPQQQKWKWDADPNIIGIDGHHPVPCDPPIDIDRHHHVNDGPPDDPVVVVVVVVVVVVVVVD

pLDDT: mean 84.63, std 11.63, range [59.19, 97.5]

Nearest PDB structures (foldseek):
  5imt-assembly1_D-3  TM=8.557E-01  e=1.201E-03  Homo sapiens
  8b0h-assembly1_G  TM=8.455E-01  e=3.581E-03  Homo sapiens
  2ofs-assembly1_A  TM=8.598E-01  e=6.569E-03  Homo sapiens
  9avv-assembly1_F  TM=6.445E-01  e=1.843E-02  synthetic construct
  5xwe-assembly1_A  TM=6.548E-01  e=9.488E-02  Ophiophagus hannah

Sequence (97 aa):
MHLCGVLVLLTTLSAALGLRCYVCSGAKCNNTETCPPFSDRCASAEVEGIVVKSCLANSLCISPVSCCDQDLCNGAEPTGPGLMLLLLSSALFTLFL

=== Feature glossary ===
The record interleaves many kinds of information about one protein. Here is each kind framed as the question it answers.

Q: What does the local fold look like, residue by residue?
A: The Foldseek 3Di string encodes local tertiary geometry as a 20-letter alphabet — one character per residue — derived from the relative positions of nearby Cα atoms. Unlike the amino-acid sequence, 3Di is a direct function of the 3D structure, so two proteins with the same fold have similar 3Di strings even at low sequence identity.

Q: Which residue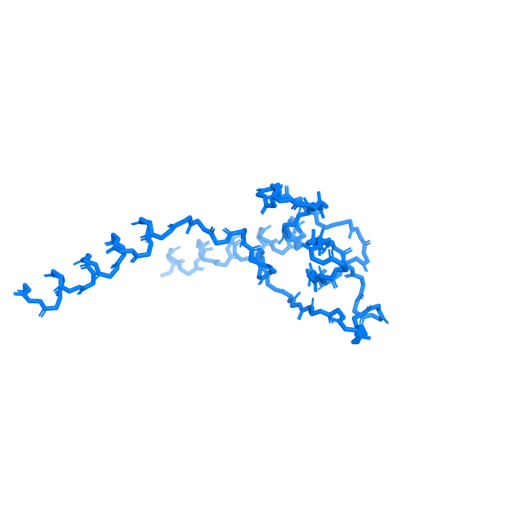s are in helices, strands, or loops?
A: The SS8 string is DSSP's per-residue secondary-structure call. α-helix (H) means an i→i+4 H-bond ladder; β-strand (E) means the residue participates in a β-sheet; 3₁₀ (G) and π (I) are tighter and wider helices; T/S are turns/bends; '-' is loop.

Q: How big and how compact is the whole molecule?
A: Radius of gyration (Rg) is the root-mean-square distance of Cα atoms from their centroid — a single number for overall size and compactness. A globular domain of N residues has Rg ≈ 2.2·N^0.38 Å; an extended or disordered chain has a much larger Rg. The Cα contact c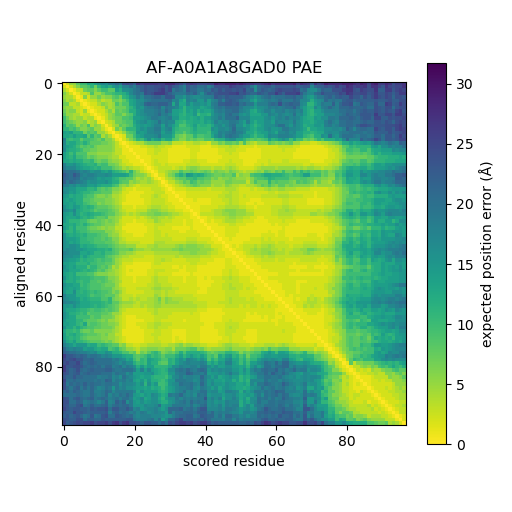ount is the number of residue pairs whose Cα atoms are within 8 Å and are more than four positions apart in sequence — a standard proxy for tertiary packing density. The bounding box is the smallest axis-aligned box enclosing all Cα atoms.

Q: Where is each backbone atom in 3D?
A: Structure coordinates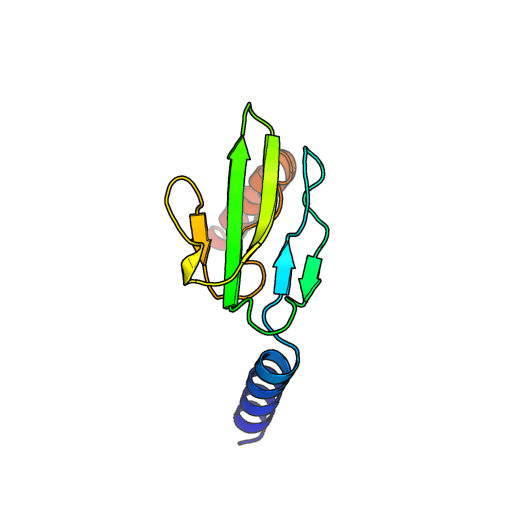 are given as an mmCIF _atom_site loop: one row per atom with element, residue name, chain id, sequence number, and x/y/z position in Å. Only the four main-chain atoms per residue are included here; side chains are omitted to keep the record compact.

Q: What is the amino-acid chain?
A: Primary structure: the covalent order of the twenty standard amino acids along the backbone. Two proteins with the same sequence will (almost always) fold to the same structure; two with 30% identity often share a fold but not the details.

Q: What if only a Cα trace is available?
A: Three-state secondary structure (P-SEA) collapses the eight DSSP classes into helix (a), strand (b), and coil (c). P-SEA assigns these from Cα geometry alone — distances and angles — without requiring backbone oxygens, so it works on any Cα trace.

Q: What family and function is it annotated with?
A: Database cross-references. InterPro integrates a dozen domain/family signature databases into unified entries with residue-range hits. GO terms attach function/process/location labels with evidence codes. CATH codes position the fold in a four-level structural taxonomy. Organism is the NCBI-taxonomy species name.

Q: How confident is the AlphaFold model at each residue?
A: pLDDT is the predicted lDDT-Cα score: AlphaFold's confidence that the local environment of each residue (all inter-atomic distances within 15 Å) is correctly placed. It 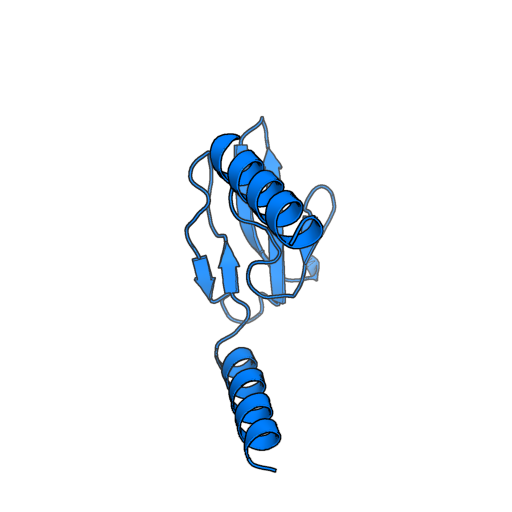is a per-residue number between 0 and 100, with higher meaning more reliable.

Q: How mobile is each atom in the crystal?
A: B-factor (Debye–Waller factor) reflects atomic displacement in the crystal lattice. It is an experimental observable (units Å²), not a prediction; low values mean the atom is pinned down, high values mean it moves or is heterogeneous across the crystal.

Q: Which residues are buried vs exposed?
A: SASA measures how much of the protein is reachable by solvent. It is computed by rolling a water-sized probe over the atomic surface and summing the exposed area (Å²). Per-residue SASA distinguishes core (buried, low SASA) from surface (exposed, high SASA) residues; total SASA is a whole-molecule size measure.

Q: What do the diagnostic plots show?
A: Plot images: a contact map (which residues are close in 3D, as an N×N binary image), a Ramachandran scatter (backbone torsion angles, revealing secondary-structure composition at a glance), and — for AlphaFold structures — a PAE heatmap (pairwise prediction confidence).

Q: What known structures does this most resemble?
A: The Foldseek neighbor list gives the closest experimentally determined structures in the PDB, ranked by structural alignment. TM-score near 1 means near-identical fold; near 0.3 means only rough topology match. This is how one finds what a novel AlphaFold prediction most resembles in the solved-structure universe.

Q: Are the domains correctly placed relative to each other?
A: Predicted aligned error is AlphaFold's pairwise confidence. Unlike pLDDT (per-residue), PAE is per-residue-pair and captures whether two parts of the structure are correctly placed relative to each other. Units are ångströms of expected positional error.

Q: What do the rendered images show?
A: Structure images are PyMOL renders from six orthogonal camera directions. Cartoon representation draws helices as coils and strands as arrows; sticks shows the backbone as bonds; surface shows the solvent-excluded envelope. Rainbow coloring maps sequence position to hue (blue→red, N→C); chain coloring assigns a distinct color per polypeptide.

Q: What are the backbone torsion angles?
A: φ (phi) and ψ (psi) are the two rotatable backbone dihed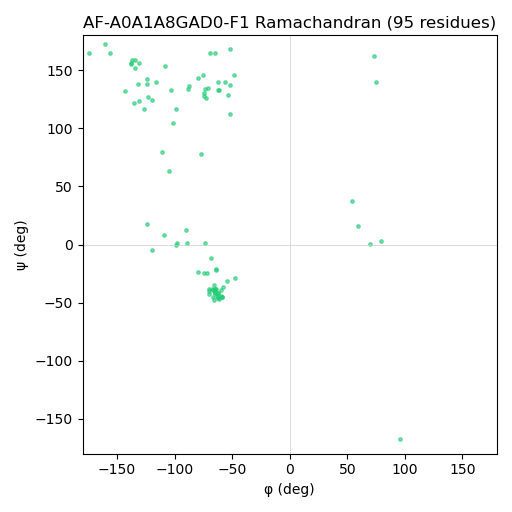rals per residue: φ is the C(i-1)–N–Cα–C torsion, ψ is the N–Cα–C–N(i+1) torsion, both in degrees on (−180°, 180°]. α-helical residues cluster near (−60°, −45°); β-strand residues near (−120°, +130°). A Ramachandran plot is simply a scatter of (φ, ψ) for every residue.